Protein AF-A0AAD8M990-F1 (afdb_monomer_lite)

Foldseek 3Di:
DPCVVVLVVQLVCCCVPPDNDPPVVSVVCSVPVDDDDDFPDDDDALDADPCLVVVQVVCCVVPVDGDDRRPVSRLVVVVVVVVVPDDPPDDDDGDDPDCVVVVVVVVVVVVVVPDDPPDD

pLDDT: mean 78.39, std 14.39, range [48.91, 97.88]

Secondary structure (DSSP, 8-state):
--HHHHHHHHHHHHHHHSS---HHHHHHHHHHH---PPPSS---TT---TTHHHHHHHHHHHHS----TTTHHHHHHHHHHHHHS-SS-----------HHHHHHHHHHHHHTTS-TT--

InterPro domains:
  IPR027278 1-aminocyclopropane-1-carboxylate deaminase/D-cysteine desulfhydrase [PTHR43780] (28-110)
  IPR036052 Tryptophan synthase beta chain-like, PALP domain superfamily [G3DSA:3.40.50.1100] (20-111)
  IPR036052 Tryptophan synthase beta chain-like, PALP domain superfamily [SSF53686] (30-109)

Structure (mmCIF, N/CA/C/O backbone):
data_AF-A0AAD8M990-F1
#
_entry.id   AF-A0AAD8M990-F1
#
loop_
_atom_site.group_PDB
_atom_site.id
_atom_site.type_symbol
_atom_site.label_atom_id
_atom_site.label_alt_id
_atom_site.label_comp_id
_atom_site.label_asym_id
_atom_site.label_entity_id
_atom_site.label_seq_id
_atom_site.pdbx_PDB_ins_code
_atom_site.Cartn_x
_atom_site.Cartn_y
_atom_site.Cartn_z
_atom_site.occupancy
_atom_site.B_iso_or_equiv
_atom_site.auth_seq_id
_atom_site.auth_comp_id
_atom_site.auth_asym_id
_atom_site.auth_atom_id
_atom_site.pdbx_PDB_model_num
ATOM 1 N N . MET A 1 1 ? 11.385 14.002 8.288 1.00 50.16 1 MET A N 1
ATOM 2 C CA . MET A 1 1 ? 10.670 14.425 7.064 1.00 50.16 1 MET A CA 1
ATOM 3 C C . MET A 1 1 ? 9.886 15.675 7.435 1.00 50.16 1 MET A C 1
ATOM 5 O O . MET A 1 1 ? 9.390 15.701 8.552 1.00 50.16 1 MET A O 1
ATOM 9 N N . ASP A 1 2 ? 9.854 16.714 6.601 1.00 50.78 2 ASP A N 1
ATOM 10 C CA . ASP A 1 2 ? 9.232 17.995 6.972 1.00 50.78 2 ASP A CA 1
ATOM 11 C C . ASP A 1 2 ? 7.700 17.855 6.976 1.00 50.78 2 ASP A C 1
ATOM 13 O O . ASP A 1 2 ? 7.067 17.733 5.924 1.00 50.78 2 ASP A O 1
ATOM 17 N N . THR A 1 3 ? 7.108 17.730 8.164 1.00 56.06 3 THR A N 1
ATOM 18 C CA . THR A 1 3 ? 5.677 17.438 8.358 1.00 56.06 3 THR A CA 1
ATOM 19 C C . THR A 1 3 ? 4.784 18.632 8.017 1.00 56.06 3 THR A C 1
ATOM 21 O O . THR A 1 3 ? 3.588 18.455 7.777 1.00 56.06 3 THR A O 1
ATOM 24 N N . GLU A 1 4 ? 5.359 19.832 7.926 1.00 59.72 4 GLU A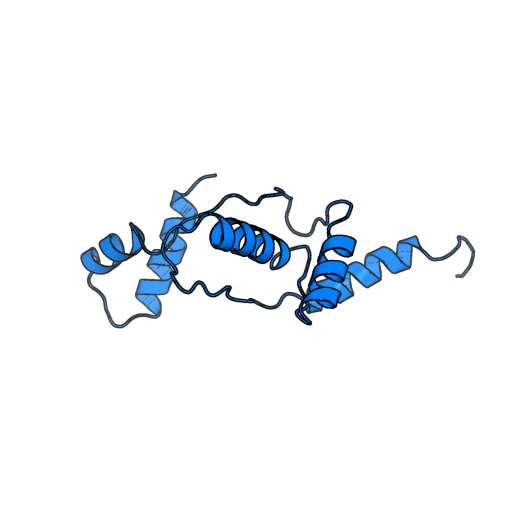 N 1
ATOM 25 C CA . GLU A 1 4 ? 4.644 21.084 7.677 1.00 59.72 4 GLU A CA 1
ATOM 26 C C . GLU A 1 4 ? 4.016 21.129 6.272 1.00 59.72 4 GLU A C 1
ATOM 28 O O . GLU A 1 4 ? 2.840 21.464 6.118 1.00 59.72 4 GLU A O 1
ATOM 33 N N . ILE A 1 5 ? 4.746 20.678 5.242 1.00 61.47 5 ILE A N 1
ATOM 34 C CA . ILE A 1 5 ? 4.254 20.635 3.850 1.00 61.47 5 ILE A CA 1
ATOM 35 C C . ILE A 1 5 ? 3.018 19.731 3.725 1.00 61.47 5 ILE A C 1
ATOM 37 O O . ILE A 1 5 ? 2.077 20.047 2.997 1.00 61.47 5 ILE A O 1
ATOM 41 N N . TRP A 1 6 ? 3.000 18.610 4.446 1.00 60.00 6 TRP A N 1
ATOM 42 C CA . TRP A 1 6 ? 1.924 17.623 4.358 1.00 60.00 6 TRP A CA 1
ATOM 43 C C . TRP A 1 6 ? 0.703 17.981 5.211 1.00 60.00 6 TRP A C 1
ATOM 45 O O . TRP A 1 6 ? -0.423 17.686 4.809 1.00 60.00 6 TRP A O 1
ATOM 55 N N . SER A 1 7 ? 0.905 18.672 6.337 1.00 62.19 7 SER A N 1
ATOM 56 C CA . SER A 1 7 ? -0.187 19.242 7.140 1.00 62.19 7 SER A CA 1
ATOM 57 C C . SER A 1 7 ? -1.039 20.225 6.320 1.00 62.19 7 SER A C 1
ATOM 59 O O . SER A 1 7 ? -2.274 20.187 6.348 1.00 62.19 7 SER A O 1
ATOM 61 N N . ASN A 1 8 ? -0.391 21.023 5.465 1.00 68.19 8 ASN A N 1
ATOM 62 C CA . ASN A 1 8 ? -1.076 21.955 4.565 1.00 68.19 8 ASN A CA 1
ATOM 63 C C . ASN A 1 8 ? -1.947 21.251 3.508 1.00 68.19 8 ASN A C 1
ATOM 65 O O . ASN A 1 8 ? -2.984 21.784 3.113 1.00 68.19 8 ASN A O 1
ATOM 69 N N . LEU A 1 9 ? -1.575 20.039 3.078 1.00 70.88 9 LEU A N 1
ATOM 70 C CA . LEU A 1 9 ? -2.346 19.272 2.096 1.00 70.88 9 LEU A CA 1
ATOM 71 C C . LEU A 1 9 ? -3.672 18.765 2.680 1.00 70.88 9 LEU A C 1
ATOM 73 O O . LEU A 1 9 ? -4.711 18.891 2.035 1.00 70.88 9 LEU A O 1
ATOM 77 N N . VAL A 1 10 ? -3.646 18.211 3.896 1.00 71.75 10 VAL A N 1
ATOM 78 C CA . VAL A 1 10 ? -4.856 17.708 4.574 1.00 71.75 10 VAL A CA 1
ATOM 79 C C . VAL A 1 10 ? -5.798 18.866 4.894 1.00 71.75 10 VAL A C 1
ATOM 81 O O . VAL A 1 10 ? -6.977 18.807 4.549 1.00 71.75 10 VAL A O 1
ATOM 84 N N . THR A 1 11 ? -5.256 19.956 5.442 1.00 69.00 11 THR A N 1
ATOM 85 C CA . THR A 1 11 ? -5.988 21.210 5.678 1.00 69.00 11 THR A CA 1
ATOM 86 C C . THR A 1 11 ? -6.669 21.713 4.405 1.00 69.00 11 THR A C 1
ATOM 88 O O . THR A 1 11 ? -7.858 22.030 4.418 1.00 69.00 11 THR A O 1
ATOM 91 N N . GLY A 1 12 ? -5.929 21.751 3.291 1.00 73.62 12 GLY A N 1
ATOM 92 C CA . GLY A 1 12 ? -6.441 22.205 1.999 1.00 73.62 12 GLY A CA 1
ATOM 93 C C . GLY A 1 12 ? -7.502 21.278 1.404 1.00 73.62 12 GLY A C 1
ATOM 94 O O . GLY A 1 12 ? -8.440 21.748 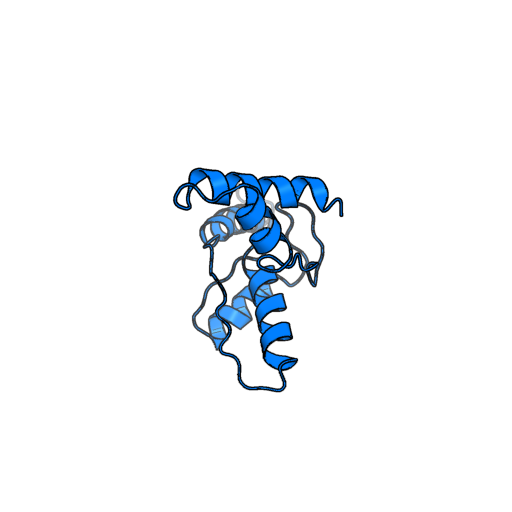0.767 1.00 73.62 12 GLY A O 1
ATOM 95 N N . PHE A 1 13 ? -7.407 19.969 1.633 1.00 77.31 13 PHE A N 1
ATOM 96 C CA . PHE A 1 13 ? -8.451 19.033 1.221 1.00 77.31 13 PHE A CA 1
ATOM 97 C C . PHE A 1 13 ? -9.724 19.211 2.058 1.00 77.31 13 PHE A C 1
ATOM 99 O O . PHE A 1 13 ? -10.819 19.309 1.504 1.00 77.31 13 PHE A O 1
ATOM 106 N N . LEU A 1 14 ? -9.591 19.295 3.386 1.00 74.62 14 LEU A N 1
ATOM 107 C CA . LEU A 1 14 ? -10.727 19.463 4.295 1.00 74.62 14 LEU A CA 1
ATOM 108 C C . LEU A 1 14 ? -11.494 20.758 4.014 1.00 74.62 14 LEU A C 1
ATOM 110 O O . LEU A 1 14 ? -12.723 20.730 3.992 1.00 74.62 14 LEU A O 1
ATOM 114 N N . SER A 1 15 ? -10.791 21.857 3.731 1.00 71.75 15 SER A N 1
ATOM 115 C CA . SER A 1 15 ? -11.421 23.137 3.388 1.00 71.75 15 SER A CA 1
ATOM 116 C C . SER A 1 15 ? -12.169 23.116 2.049 1.00 71.75 15 SER A C 1
ATOM 118 O O . SER A 1 15 ? -13.137 23.856 1.887 1.00 71.75 15 SER A O 1
ATOM 120 N N . CYS A 1 16 ? -11.755 22.270 1.099 1.00 73.56 16 CYS A N 1
ATOM 121 C CA . CYS A 1 16 ? -12.406 22.140 -0.208 1.00 73.56 16 CYS A CA 1
ATOM 122 C C . CYS A 1 16 ? -13.563 21.131 -0.221 1.00 73.56 16 CYS A C 1
ATOM 124 O O . CYS A 1 16 ? -14.481 21.265 -1.031 1.00 73.56 16 CYS A O 1
ATOM 126 N N . CYS A 1 17 ? -13.491 20.082 0.603 1.00 70.62 17 CYS A N 1
ATOM 127 C CA . CYS A 1 17 ? -14.328 18.888 0.446 1.00 70.62 17 CYS A CA 1
ATOM 128 C C . CYS A 1 17 ? -15.289 18.627 1.609 1.00 70.62 17 CYS A C 1
ATOM 130 O O . CYS A 1 17 ? -16.232 17.851 1.444 1.00 70.62 17 CYS A O 1
ATOM 132 N N . VAL A 1 18 ? -15.081 19.251 2.769 1.00 65.00 18 VAL A N 1
ATOM 133 C CA . VAL A 1 18 ? -16.013 19.180 3.898 1.00 65.00 18 VAL A CA 1
ATOM 134 C C . VAL A 1 18 ? -16.761 20.513 3.964 1.00 65.00 18 VAL A C 1
ATOM 136 O O . VAL A 1 18 ? -16.147 21.558 3.767 1.00 65.00 18 VAL A O 1
ATOM 139 N N . PHE A 1 19 ? -18.091 20.480 4.170 1.00 61.16 19 PHE A N 1
ATOM 140 C CA . PHE A 1 19 ? -18.957 21.659 4.409 1.00 61.16 19 PHE A CA 1
ATOM 141 C C . PHE A 1 19 ? -18.220 22.745 5.194 1.00 61.16 19 PHE A C 1
ATOM 143 O O . PHE A 1 19 ? -17.458 22.347 6.059 1.00 61.16 19 PHE A O 1
ATOM 150 N N . PRO A 1 20 ? -18.455 24.057 4.980 1.00 65.44 20 PRO A N 1
ATOM 151 C CA . PRO A 1 20 ? -17.585 25.129 5.474 1.00 65.44 20 PRO A CA 1
ATOM 152 C C . PRO A 1 20 ? -17.327 25.003 6.982 1.00 65.44 20 PRO A C 1
ATOM 154 O O . PRO A 1 20 ? -18.099 25.483 7.811 1.00 65.44 20 PRO A O 1
ATOM 157 N N . LEU A 1 21 ? -16.246 24.303 7.324 1.00 66.38 21 LEU A N 1
ATOM 158 C CA . LEU A 1 21 ? -15.792 24.107 8.686 1.00 66.38 21 LEU A CA 1
ATOM 159 C C . LEU A 1 21 ? -15.067 25.387 9.079 1.00 66.38 21 LEU A C 1
ATOM 161 O O . LEU A 1 21 ? -14.321 25.950 8.272 1.00 66.38 21 LEU A O 1
ATOM 165 N N . SER A 1 22 ? -15.276 25.861 10.308 1.00 71.31 22 SER A N 1
ATOM 166 C CA . SER A 1 22 ? -14.484 26.992 10.782 1.00 71.31 22 SER A CA 1
ATOM 167 C C . SER A 1 22 ? -12.997 26.600 10.810 1.00 71.31 22 SER A C 1
ATOM 169 O O . SER A 1 22 ? -12.671 25.423 11.012 1.00 71.31 22 SER A O 1
ATOM 171 N N . PRO A 1 23 ? -12.078 27.562 10.633 1.00 67.50 23 PRO A N 1
ATOM 172 C CA . PRO A 1 23 ? -10.643 27.304 10.724 1.00 67.50 23 PRO A CA 1
ATOM 173 C C . PRO A 1 23 ? -10.224 26.624 12.037 1.00 67.50 23 PRO A C 1
ATOM 175 O O . PRO A 1 23 ? -9.305 25.806 12.030 1.00 67.50 23 PRO A O 1
ATOM 178 N N . GLU A 1 24 ? -10.917 26.891 13.154 1.00 70.19 24 GLU A N 1
ATOM 179 C CA . GLU A 1 24 ? -10.644 26.197 14.420 1.00 70.19 24 GLU A CA 1
ATOM 180 C C . GLU A 1 24 ? -10.986 24.708 14.356 1.00 70.19 24 GLU A C 1
ATOM 182 O O . GLU A 1 24 ? -10.217 23.884 14.848 1.00 70.19 24 GLU A O 1
ATOM 187 N N . VAL A 1 25 ? -12.105 24.343 13.721 1.00 68.19 25 VAL A N 1
ATOM 188 C CA . VAL A 1 25 ? -12.497 22.935 13.574 1.00 68.19 25 VAL A CA 1
ATOM 189 C C . VAL A 1 25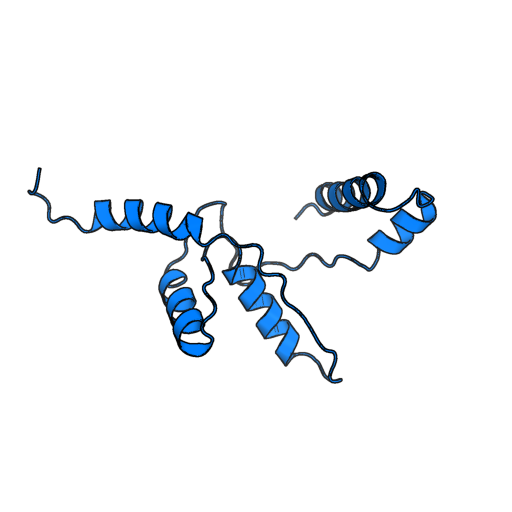 ? -11.496 22.198 12.690 1.00 68.19 25 VAL A C 1
ATOM 191 O O . VAL A 1 25 ? -11.088 21.095 13.035 1.00 68.19 25 VAL A O 1
ATOM 194 N N . VAL A 1 26 ? -11.032 22.811 11.599 1.00 67.62 26 VAL A N 1
ATOM 195 C CA . VAL A 1 26 ? -10.004 22.207 10.734 1.00 67.62 26 VAL A CA 1
ATOM 196 C C . VAL A 1 26 ? -8.697 21.971 11.501 1.00 67.62 26 VAL A C 1
ATOM 198 O O . VAL A 1 26 ? -8.116 20.894 11.388 1.00 67.62 26 VAL A O 1
ATOM 201 N N . ASN A 1 27 ? -8.269 22.921 12.337 1.00 66.44 27 ASN A N 1
ATOM 202 C CA . ASN A 1 27 ? -7.066 22.761 13.159 1.00 66.44 27 ASN A CA 1
ATOM 203 C C . ASN A 1 27 ? -7.202 21.644 14.205 1.00 66.44 27 ASN A C 1
ATOM 205 O O . ASN A 1 27 ? -6.276 20.853 14.362 1.00 66.44 27 ASN A O 1
ATOM 209 N N . ILE A 1 28 ? -8.355 21.529 14.871 1.00 66.00 28 ILE A N 1
ATOM 210 C CA . ILE A 1 28 ? -8.619 20.446 15.836 1.00 66.00 28 ILE A CA 1
ATOM 211 C C . ILE A 1 28 ? -8.639 19.080 15.136 1.00 66.00 28 ILE A C 1
ATOM 213 O O . ILE A 1 28 ? -8.101 18.103 15.651 1.00 66.00 28 ILE A O 1
ATOM 217 N N . LEU A 1 29 ? -9.250 19.007 13.953 1.00 64.50 29 LEU A N 1
ATOM 218 C CA . LEU A 1 29 ? -9.302 17.792 13.143 1.00 64.50 29 LEU A CA 1
ATOM 219 C C . LEU A 1 29 ? -7.896 17.381 12.661 1.00 64.50 29 LEU A C 1
ATOM 221 O O . LEU A 1 29 ? -7.552 16.201 12.681 1.00 64.50 29 LEU A O 1
ATOM 225 N N . ASN A 1 30 ? -7.047 18.334 12.284 1.00 66.88 30 ASN A N 1
ATOM 226 C CA . ASN A 1 30 ? -5.683 18.032 11.848 1.00 66.88 30 ASN A CA 1
ATOM 227 C C . ASN A 1 30 ? -4.812 17.401 12.943 1.00 66.88 30 ASN A C 1
ATOM 229 O O . ASN A 1 30 ? -4.011 16.526 12.624 1.00 66.88 30 ASN A O 1
ATOM 233 N N . ASP A 1 31 ? -4.983 17.793 14.208 1.00 65.88 31 ASP A N 1
ATOM 234 C CA . ASP A 1 31 ? -4.082 17.393 15.304 1.00 65.88 31 ASP A CA 1
ATOM 235 C C . ASP A 1 31 ? -4.273 15.933 15.781 1.00 65.88 31 ASP A C 1
ATOM 237 O O . ASP A 1 31 ? -3.571 15.453 16.669 1.00 65.88 31 ASP A O 1
ATOM 241 N N . GLY A 1 32 ? -5.208 15.184 15.179 1.00 66.81 32 GLY A N 1
ATOM 242 C CA . GLY A 1 32 ? -5.464 13.788 15.557 1.00 66.81 32 GLY A CA 1
ATOM 243 C C . GLY A 1 32 ? -6.123 12.887 14.511 1.00 66.81 32 GLY A C 1
ATOM 244 O O . GLY A 1 32 ? -6.379 11.722 14.806 1.00 66.81 32 GLY A O 1
ATOM 245 N N . ILE A 1 33 ? -6.419 13.371 13.298 1.00 72.12 33 ILE A N 1
ATOM 246 C CA . ILE A 1 33 ? -7.022 12.523 12.248 1.00 72.12 33 ILE A CA 1
ATOM 247 C C . ILE A 1 33 ? -5.971 11.799 11.418 1.00 72.12 33 ILE A C 1
ATOM 249 O O . ILE A 1 33 ? -6.178 10.648 11.031 1.00 72.12 33 ILE A O 1
ATOM 253 N N . VAL A 1 34 ? -4.858 12.468 11.108 1.00 76.38 34 VAL A N 1
ATOM 254 C CA . VAL A 1 34 ? -3.833 11.927 10.214 1.00 76.38 34 VAL A CA 1
ATOM 255 C C . VAL A 1 34 ? -2.531 11.752 10.974 1.00 76.38 34 VAL A C 1
ATOM 257 O O . VAL A 1 34 ? -1.875 12.716 11.351 1.00 76.38 34 VAL A O 1
ATOM 260 N N . TYR A 1 35 ? -2.127 10.496 11.127 1.00 79.56 35 TYR A N 1
ATOM 261 C CA . TYR A 1 35 ? -0.817 10.135 11.649 1.00 79.56 35 TYR A CA 1
ATOM 262 C C . TYR A 1 35 ? 0.088 9.730 10.491 1.00 79.56 35 TYR A C 1
ATOM 264 O O . TYR A 1 35 ? -0.179 8.758 9.781 1.00 79.56 35 TYR A O 1
ATOM 272 N N . TRP A 1 36 ? 1.169 10.483 10.293 1.00 83.56 36 TRP A N 1
ATOM 273 C CA . TRP A 1 36 ? 2.189 10.144 9.307 1.00 83.56 36 TRP A CA 1
ATOM 274 C C . TRP A 1 36 ? 3.074 9.034 9.860 1.00 83.56 36 TRP A C 1
ATOM 276 O O . TRP A 1 36 ? 3.786 9.223 10.843 1.00 83.56 36 TRP A O 1
ATOM 286 N N . LEU A 1 37 ? 3.022 7.870 9.220 1.00 87.06 37 LEU A N 1
ATOM 287 C CA . LEU A 1 37 ? 3.845 6.723 9.581 1.00 87.06 37 LEU A CA 1
ATOM 288 C C . LEU A 1 37 ? 4.999 6.586 8.593 1.00 87.06 37 LEU A C 1
ATOM 290 O O . LEU A 1 37 ? 4.805 6.632 7.375 1.00 87.06 37 LEU A O 1
ATOM 294 N N . GLU A 1 38 ? 6.202 6.385 9.125 1.00 89.75 38 GLU A N 1
ATOM 295 C CA . GLU A 1 38 ? 7.364 6.046 8.309 1.00 89.75 38 GLU A CA 1
ATOM 296 C C . GLU A 1 38 ? 7.159 4.686 7.638 1.00 89.75 38 GLU A C 1
ATOM 298 O O . GLU A 1 38 ? 6.541 3.775 8.188 1.00 89.75 38 GLU A O 1
ATOM 303 N N . ARG A 1 39 ? 7.677 4.518 6.422 1.00 89.38 39 ARG A N 1
ATOM 304 C CA . ARG A 1 39 ? 7.601 3.216 5.743 1.00 89.38 39 ARG A CA 1
ATOM 305 C C . ARG A 1 39 ? 8.524 2.226 6.444 1.00 89.38 39 ARG A C 1
ATOM 307 O O . ARG A 1 39 ? 9.647 2.585 6.782 1.00 89.38 39 ARG A O 1
ATOM 314 N N . CYS A 1 40 ? 8.101 0.966 6.551 1.00 89.81 40 CYS A N 1
ATOM 315 C CA . CYS A 1 40 ? 8.976 -0.114 7.021 1.00 89.81 40 CYS A CA 1
ATOM 316 C C . CYS A 1 40 ? 10.254 -0.196 6.175 1.00 89.81 40 CYS A C 1
ATOM 318 O O . CYS A 1 40 ? 11.349 -0.364 6.702 1.00 89.81 40 CYS A O 1
ATOM 320 N N . HIS A 1 41 ? 10.104 0.002 4.862 1.00 90.25 41 HIS A N 1
ATOM 321 C CA . HIS A 1 41 ? 11.196 0.017 3.898 1.00 90.25 41 HIS A CA 1
ATOM 322 C C . HIS A 1 41 ? 11.202 1.346 3.118 1.00 90.25 41 HIS A C 1
ATOM 324 O O . HIS A 1 41 ? 10.463 1.504 2.137 1.00 90.25 41 HIS A O 1
ATOM 330 N N . PRO A 1 42 ? 12.003 2.343 3.542 1.00 88.56 42 PRO A N 1
ATOM 331 C CA . PRO A 1 42 ? 12.139 3.605 2.822 1.00 88.56 42 PRO A CA 1
ATOM 332 C C . PRO A 1 42 ? 12.693 3.396 1.407 1.00 88.56 42 PRO A C 1
ATOM 334 O O . PRO A 1 42 ? 13.670 2.677 1.198 1.00 88.56 42 PRO A O 1
ATOM 337 N N . ARG A 1 43 ? 12.092 4.061 0.416 1.00 85.81 43 ARG A N 1
ATOM 338 C CA . ARG A 1 43 ? 12.492 3.972 -0.997 1.00 85.81 43 ARG A CA 1
ATOM 339 C C . ARG A 1 43 ? 12.313 5.304 -1.712 1.00 85.81 43 ARG A C 1
ATOM 341 O O . ARG A 1 43 ? 11.453 6.104 -1.348 1.00 85.81 43 ARG A O 1
ATOM 348 N N . LYS A 1 44 ? 13.096 5.518 -2.772 1.00 85.50 44 LYS A N 1
ATOM 349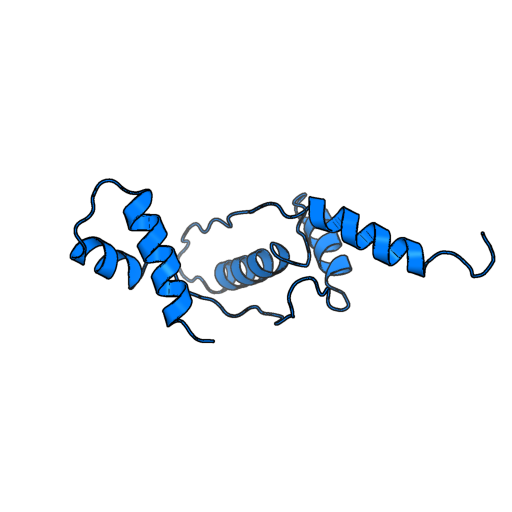 C CA . LYS A 1 44 ? 12.865 6.619 -3.719 1.00 85.50 44 LYS A CA 1
ATOM 350 C C . LYS A 1 44 ? 11.646 6.312 -4.593 1.00 85.50 44 LYS A C 1
ATOM 352 O O . LYS A 1 44 ? 11.317 5.149 -4.826 1.00 85.50 44 LYS A O 1
ATOM 357 N N . PHE A 1 45 ? 10.989 7.359 -5.083 1.00 82.38 45 PHE A N 1
ATOM 358 C CA . PHE A 1 45 ? 9.809 7.234 -5.936 1.00 82.38 45 PHE A CA 1
ATOM 359 C C . PHE A 1 45 ? 10.083 6.346 -7.159 1.00 82.38 45 PHE A C 1
ATOM 361 O O . PHE A 1 45 ? 11.080 6.532 -7.853 1.00 82.38 45 PHE A O 1
ATOM 368 N N . GLY A 1 46 ? 9.196 5.380 -7.414 1.00 82.12 46 GLY A N 1
ATOM 369 C CA . GLY A 1 46 ? 9.282 4.480 -8.568 1.00 82.12 46 GLY A CA 1
ATOM 370 C C . GLY A 1 46 ? 10.342 3.372 -8.477 1.00 82.12 46 GLY A C 1
ATOM 371 O O . GLY A 1 46 ? 10.426 2.564 -9.404 1.00 82.12 46 GLY A O 1
ATOM 372 N N . ASN A 1 47 ? 11.122 3.304 -7.391 1.00 87.75 47 ASN A N 1
ATOM 373 C CA . ASN A 1 47 ? 12.078 2.222 -7.165 1.00 87.75 47 ASN A CA 1
ATOM 374 C C . ASN A 1 47 ? 11.408 1.028 -6.484 1.00 87.75 47 ASN A C 1
ATOM 376 O O . ASN A 1 47 ? 10.606 1.204 -5.572 1.00 87.75 47 ASN A O 1
ATOM 380 N N . VAL A 1 48 ? 11.803 -0.174 -6.901 1.00 89.25 48 VAL A N 1
ATOM 381 C CA . VAL A 1 48 ? 11.411 -1.445 -6.281 1.00 89.25 48 VAL A CA 1
ATOM 382 C C . VAL A 1 48 ? 12.642 -2.058 -5.636 1.00 89.25 48 VAL A C 1
ATOM 384 O O . VAL A 1 48 ? 13.683 -2.193 -6.288 1.00 89.25 48 VAL A O 1
ATOM 387 N N . LEU A 1 49 ? 12.537 -2.401 -4.360 1.00 91.56 49 LEU A N 1
ATOM 388 C CA . LEU A 1 49 ? 13.593 -3.056 -3.603 1.00 91.56 49 LEU A CA 1
ATOM 389 C C . LEU A 1 49 ? 13.591 -4.565 -3.871 1.00 91.56 49 LEU A C 1
ATOM 391 O O . LEU A 1 49 ? 12.599 -5.165 -4.295 1.00 91.56 49 LEU A O 1
ATOM 395 N N . LYS A 1 50 ? 14.739 -5.201 -3.624 1.00 91.12 50 LYS A N 1
ATOM 396 C CA . LYS A 1 50 ? 14.888 -6.648 -3.801 1.00 91.12 50 LYS A CA 1
ATOM 397 C C . LYS A 1 50 ? 13.894 -7.387 -2.898 1.00 91.12 50 LYS A C 1
ATOM 399 O O . LYS A 1 50 ? 13.859 -7.145 -1.699 1.00 91.12 50 LYS A O 1
ATOM 404 N N . GLY A 1 51 ? 13.132 -8.307 -3.485 1.00 92.00 51 GLY A N 1
ATOM 405 C CA . GLY A 1 51 ? 12.159 -9.139 -2.776 1.00 92.00 51 GLY A CA 1
ATOM 406 C C . GLY A 1 51 ? 10.766 -8.522 -2.616 1.00 92.00 51 GLY A C 1
ATOM 407 O O . GLY A 1 51 ? 9.839 -9.262 -2.318 1.00 92.00 51 GLY A O 1
ATOM 408 N N . GLU A 1 52 ? 10.556 -7.222 -2.877 1.00 92.56 52 GLU A N 1
ATOM 409 C CA . GLU A 1 52 ? 9.215 -6.616 -2.746 1.00 92.56 52 GLU A CA 1
ATOM 410 C C . GLU A 1 52 ? 8.201 -7.244 -3.716 1.00 92.56 52 GLU A C 1
ATOM 412 O O . GLU A 1 52 ? 7.052 -7.461 -3.346 1.00 92.56 52 GLU A O 1
ATOM 417 N N . VAL A 1 53 ? 8.629 -7.612 -4.931 1.00 91.69 53 VAL A N 1
ATOM 418 C CA . VAL A 1 53 ? 7.771 -8.329 -5.894 1.00 91.69 53 VAL A CA 1
ATOM 419 C C . VAL A 1 53 ? 7.353 -9.697 -5.352 1.00 91.69 53 VAL A C 1
ATOM 421 O O . VAL A 1 53 ? 6.180 -10.055 -5.443 1.00 91.69 53 VAL A O 1
ATOM 424 N N . ASP A 1 54 ? 8.285 -10.437 -4.751 1.00 94.75 54 ASP A N 1
ATOM 425 C CA . ASP A 1 54 ? 8.008 -11.754 -4.172 1.00 94.75 54 ASP A CA 1
ATOM 426 C C . ASP A 1 54 ? 7.056 -11.621 -2.973 1.00 94.75 54 ASP A C 1
ATOM 428 O O . ASP A 1 54 ? 6.114 -12.399 -2.824 1.00 94.75 54 ASP A O 1
ATOM 432 N N . THR A 1 55 ? 7.235 -10.583 -2.152 1.00 95.44 55 THR A N 1
ATOM 433 C CA . THR A 1 55 ? 6.316 -10.255 -1.054 1.00 95.44 55 THR A CA 1
ATOM 434 C C . THR A 1 55 ? 4.912 -9.939 -1.574 1.00 95.44 55 THR A C 1
ATOM 436 O O . THR A 1 55 ? 3.938 -10.495 -1.061 1.00 95.44 55 THR A O 1
ATOM 439 N N . CYS A 1 56 ? 4.783 -9.114 -2.620 1.00 94.44 56 CYS A N 1
ATOM 440 C CA . CYS A 1 56 ? 3.494 -8.831 -3.261 1.00 94.44 56 CYS A CA 1
ATOM 441 C C . CYS A 1 56 ? 2.812 -10.119 -3.755 1.00 94.44 56 CYS A C 1
ATOM 443 O O . CYS A 1 56 ? 1.611 -10.299 -3.542 1.00 94.44 56 CYS A O 1
ATOM 445 N N . GLN A 1 57 ? 3.569 -11.039 -4.364 1.00 94.69 57 GLN A N 1
ATOM 446 C CA . GLN A 1 57 ? 3.049 -12.338 -4.806 1.00 94.69 57 GLN A CA 1
ATOM 447 C C . GLN A 1 57 ? 2.550 -13.187 -3.633 1.00 94.69 57 GLN A C 1
ATOM 449 O O . GLN A 1 57 ? 1.458 -13.749 -3.705 1.00 94.69 57 GLN A O 1
ATOM 454 N N . GLN A 1 58 ? 3.312 -13.259 -2.541 1.00 97.75 58 GLN A N 1
ATOM 455 C CA . GLN A 1 58 ? 2.918 -14.024 -1.357 1.00 97.75 58 GLN A CA 1
ATOM 456 C C . GLN A 1 58 ? 1.653 -13.468 -0.699 1.00 97.75 58 GLN A C 1
ATOM 458 O O . GLN A 1 58 ? 0.809 -14.246 -0.252 1.00 97.75 58 GLN A O 1
ATOM 463 N N . ILE A 1 59 ? 1.508 -12.140 -0.632 1.00 96.44 59 ILE A N 1
ATOM 464 C CA . ILE A 1 59 ? 0.290 -11.497 -0.123 1.00 96.44 59 ILE A CA 1
ATOM 465 C C . ILE A 1 59 ? -0.894 -11.894 -1.003 1.00 96.44 59 ILE A C 1
ATOM 467 O O . ILE A 1 59 ? -1.865 -12.444 -0.490 1.00 96.44 59 ILE A O 1
ATOM 471 N N . ALA A 1 60 ? -0.771 -11.721 -2.321 1.00 95.62 60 ALA A N 1
ATOM 472 C CA . ALA A 1 60 ? -1.822 -12.069 -3.271 1.00 95.62 60 ALA A CA 1
ATOM 473 C C . ALA A 1 60 ? -2.247 -13.541 -3.177 1.00 95.62 60 ALA A C 1
ATOM 475 O O . ALA A 1 60 ? -3.437 -13.838 -3.161 1.00 95.62 60 ALA A O 1
ATOM 476 N N . GLN A 1 61 ? -1.291 -14.464 -3.059 1.00 97.88 61 GLN A N 1
ATOM 477 C CA . GLN A 1 61 ? -1.578 -15.894 -2.915 1.00 97.88 61 GLN A CA 1
ATOM 478 C C . GLN A 1 61 ? -2.319 -16.223 -1.615 1.00 97.88 61 GLN A C 1
ATOM 480 O O . GLN A 1 61 ? -3.176 -17.102 -1.605 1.00 97.88 61 GLN A O 1
ATOM 485 N N . LYS A 1 62 ? -1.990 -15.537 -0.515 1.00 97.62 62 LYS A N 1
ATOM 486 C CA . LYS A 1 62 ? -2.582 -15.804 0.803 1.00 97.62 62 LYS A CA 1
ATOM 487 C C . LYS A 1 62 ? -3.948 -15.154 0.987 1.00 97.62 62 LYS A C 1
ATOM 489 O O . LYS A 1 62 ? -4.764 -15.684 1.733 1.00 97.62 62 LYS A O 1
ATOM 494 N N . THR A 1 63 ? -4.175 -13.996 0.372 1.00 95.44 63 THR A N 1
ATOM 495 C CA . THR A 1 63 ? -5.336 -13.145 0.683 1.00 95.44 63 THR A CA 1
ATOM 496 C C . THR A 1 63 ? -6.253 -12.900 -0.508 1.00 95.44 63 THR A C 1
ATOM 498 O O . THR A 1 63 ? -7.374 -12.439 -0.319 1.00 95.44 63 THR A O 1
ATOM 501 N N . GLY A 1 64 ? -5.797 -13.182 -1.731 1.00 95.50 64 GLY A N 1
ATOM 502 C CA . GLY A 1 64 ? -6.490 -12.817 -2.968 1.00 95.50 64 GLY A CA 1
ATOM 503 C C . GLY A 1 64 ? -6.396 -11.327 -3.321 1.00 95.50 64 GLY A C 1
ATOM 504 O O . GLY A 1 64 ? -6.966 -10.910 -4.326 1.00 95.50 64 GLY A O 1
ATOM 505 N N . ILE A 1 65 ? -5.686 -10.516 -2.526 1.00 93.38 65 ILE A N 1
ATOM 506 C CA . ILE A 1 65 ? -5.573 -9.065 -2.722 1.00 93.38 65 ILE A CA 1
ATOM 507 C C . ILE A 1 65 ? -4.244 -8.746 -3.408 1.00 93.38 65 ILE A C 1
ATOM 509 O O . ILE A 1 65 ? -3.169 -9.042 -2.886 1.00 93.38 65 ILE A O 1
ATOM 513 N N . LEU A 1 66 ? -4.316 -8.114 -4.579 1.00 93.62 66 LEU A N 1
ATOM 514 C CA . LEU A 1 66 ? -3.137 -7.645 -5.302 1.00 93.62 66 LEU A CA 1
ATOM 515 C C . LEU A 1 66 ? -2.647 -6.323 -4.725 1.00 93.62 66 LEU A C 1
ATOM 517 O O . LEU A 1 66 ? -3.381 -5.346 -4.760 1.00 93.62 66 LEU A O 1
ATOM 521 N N . VAL A 1 67 ? -1.384 -6.282 -4.312 1.00 93.94 67 VAL A N 1
ATOM 522 C CA . VAL A 1 67 ? -0.680 -5.054 -3.925 1.00 93.94 67 VAL A CA 1
ATOM 523 C C . VAL A 1 67 ? 0.492 -4.788 -4.869 1.00 93.94 67 VAL A C 1
ATOM 525 O O . VAL A 1 67 ? 1.055 -5.707 -5.466 1.00 93.94 67 VAL A O 1
ATOM 528 N N . ASP A 1 68 ? 0.870 -3.525 -4.995 1.00 92.62 68 ASP A N 1
ATOM 529 C CA . ASP A 1 68 ? 2.006 -3.041 -5.769 1.00 92.62 68 ASP A CA 1
ATOM 530 C C . ASP A 1 68 ? 3.172 -2.641 -4.840 1.00 92.62 68 ASP A C 1
ATOM 532 O O . ASP A 1 68 ? 2.944 -2.123 -3.742 1.00 92.62 68 ASP A O 1
ATOM 536 N N . PRO A 1 69 ? 4.431 -2.824 -5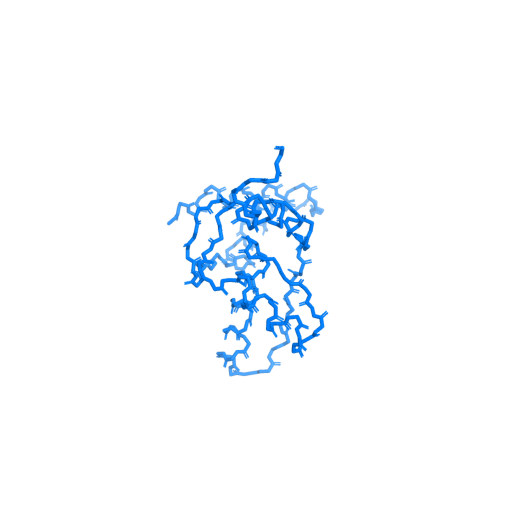.264 1.00 91.44 69 PRO A N 1
ATOM 537 C CA . PRO A 1 69 ? 5.599 -2.535 -4.439 1.00 91.44 69 PRO A CA 1
ATOM 538 C C . PRO A 1 69 ? 5.851 -1.029 -4.262 1.00 91.44 69 PRO A C 1
ATOM 540 O O . PRO A 1 69 ? 6.599 -0.633 -3.373 1.00 91.44 69 PRO A O 1
ATOM 543 N N . ILE A 1 70 ? 5.244 -0.153 -5.072 1.00 88.56 70 ILE A N 1
ATOM 544 C CA . ILE A 1 70 ? 5.522 1.289 -5.046 1.00 88.56 70 ILE A CA 1
ATOM 545 C C . ILE A 1 70 ? 4.692 2.002 -3.978 1.00 88.56 70 ILE A C 1
ATOM 547 O O . ILE A 1 70 ? 5.244 2.849 -3.259 1.00 88.56 70 ILE A O 1
ATOM 551 N N . TYR A 1 71 ? 3.417 1.645 -3.820 1.00 89.31 71 TYR A N 1
ATOM 552 C CA . TYR A 1 71 ? 2.488 2.308 -2.902 1.00 89.31 71 TYR A CA 1
ATOM 553 C C . TYR A 1 71 ? 1.838 1.335 -1.925 1.00 89.31 71 TYR A C 1
ATOM 555 O O . TYR A 1 71 ? 2.090 1.424 -0.721 1.00 89.31 71 TYR A O 1
ATOM 563 N N . THR A 1 72 ? 1.013 0.416 -2.421 1.00 94.12 72 THR A N 1
ATOM 564 C CA . THR A 1 72 ? 0.085 -0.337 -1.565 1.00 94.12 72 THR A CA 1
ATOM 565 C C . THR A 1 72 ? 0.769 -1.380 -0.690 1.00 94.12 72 THR A C 1
ATOM 567 O O . THR A 1 72 ? 0.267 -1.650 0.399 1.00 94.12 72 THR A O 1
ATOM 570 N N . LEU A 1 73 ? 1.958 -1.869 -1.060 1.00 94.31 73 LEU A N 1
ATOM 571 C CA . LEU A 1 73 ? 2.763 -2.724 -0.184 1.00 94.31 73 LEU A CA 1
ATOM 572 C C . LEU A 1 73 ? 3.141 -2.019 1.128 1.00 94.31 73 LEU A C 1
ATOM 574 O O . LEU A 1 73 ? 3.005 -2.611 2.191 1.00 94.31 73 LEU A O 1
ATOM 578 N N . ALA A 1 74 ? 3.535 -0.741 1.089 1.00 93.06 74 ALA A N 1
ATOM 579 C CA . ALA A 1 74 ? 3.904 -0.024 2.318 1.00 93.06 74 ALA A CA 1
ATOM 580 C C . ALA A 1 74 ? 2.695 0.184 3.246 1.00 93.06 74 ALA A C 1
ATOM 582 O O . ALA A 1 74 ? 2.813 0.077 4.465 1.00 93.06 74 ALA A O 1
ATOM 583 N N . ALA A 1 75 ? 1.520 0.451 2.670 1.00 93.56 75 ALA A N 1
ATOM 584 C CA . ALA A 1 75 ? 0.282 0.547 3.437 1.00 93.56 75 ALA A CA 1
ATOM 585 C C . ALA A 1 75 ? -0.133 -0.821 4.015 1.00 93.56 75 ALA A C 1
ATOM 587 O O . ALA A 1 75 ? -0.573 -0.890 5.163 1.00 93.56 75 ALA A O 1
ATOM 588 N N . TRP A 1 76 ? 0.076 -1.910 3.267 1.00 95.31 76 TRP A N 1
ATOM 589 C CA . TRP A 1 76 ? -0.150 -3.275 3.745 1.00 95.31 76 TRP A CA 1
ATOM 590 C C . TRP A 1 76 ? 0.735 -3.613 4.948 1.00 95.31 76 TRP A C 1
ATOM 592 O O . TRP A 1 76 ? 0.232 -4.085 5.970 1.00 95.31 76 TRP A O 1
ATOM 602 N N . GLU A 1 77 ? 2.036 -3.337 4.854 1.00 94.94 77 GLU A N 1
ATOM 603 C CA . GLU A 1 77 ? 3.002 -3.566 5.934 1.00 94.94 77 GLU A CA 1
ATOM 604 C C . GLU A 1 77 ? 2.594 -2.828 7.213 1.00 94.94 77 GLU A C 1
ATOM 606 O O . GLU A 1 77 ? 2.455 -3.457 8.266 1.00 94.94 77 GLU A O 1
ATOM 611 N N . GLN A 1 78 ? 2.304 -1.528 7.102 1.00 93.62 78 GLN A N 1
ATOM 612 C CA . GLN A 1 78 ? 1.870 -0.722 8.241 1.00 93.62 78 GLN A CA 1
ATOM 613 C C . GLN A 1 78 ? 0.558 -1.232 8.833 1.00 93.62 78 GLN A C 1
ATOM 615 O O . GLN A 1 78 ? 0.483 -1.463 10.036 1.00 93.62 78 GLN A O 1
ATOM 620 N N . SER A 1 79 ? -0.453 -1.503 8.002 1.00 92.31 79 SER A N 1
ATOM 621 C CA . SER A 1 79 ? -1.734 -2.041 8.480 1.00 92.31 79 SER A CA 1
ATOM 622 C C . SER A 1 79 ? -1.572 -3.380 9.210 1.00 92.31 79 SER A C 1
ATOM 624 O O . SER A 1 79 ? -2.251 -3.624 10.207 1.00 92.31 79 SER A O 1
ATOM 626 N N . THR A 1 80 ? -0.628 -4.219 8.771 1.00 92.00 80 THR A N 1
ATOM 627 C CA . THR A 1 80 ? -0.337 -5.509 9.401 1.00 92.00 80 THR A CA 1
ATOM 628 C C . THR A 1 80 ? 0.315 -5.325 10.769 1.00 92.00 80 THR A C 1
ATOM 630 O O . THR A 1 80 ? -0.107 -5.982 11.720 1.00 92.00 80 THR A O 1
ATOM 633 N N . ILE A 1 81 ? 1.307 -4.437 10.896 1.00 91.69 81 ILE A N 1
ATOM 634 C CA . ILE A 1 81 ? 1.948 -4.112 12.185 1.00 91.69 81 ILE A CA 1
ATOM 635 C C . ILE A 1 81 ? 0.899 -3.577 13.156 1.00 91.69 81 ILE A C 1
ATOM 637 O O . ILE A 1 81 ? 0.670 -4.147 14.222 1.00 91.69 81 ILE A O 1
ATOM 641 N N . LEU A 1 82 ? 0.167 -2.565 12.701 1.00 88.88 82 LEU A N 1
ATOM 642 C CA . LEU A 1 82 ? -0.920 -1.934 13.423 1.00 88.88 82 LEU A CA 1
ATOM 643 C C . LEU A 1 82 ? -1.984 -2.946 13.874 1.00 88.88 82 LEU A C 1
ATOM 645 O O . LEU A 1 82 ? -2.489 -2.835 14.984 1.00 88.88 82 LEU A O 1
ATOM 649 N N . SER A 1 83 ? -2.329 -3.940 13.057 1.00 88.00 83 SER A N 1
ATOM 650 C CA . SER A 1 83 ? -3.310 -4.965 13.446 1.00 88.00 83 SER A CA 1
ATOM 651 C C . SER A 1 83 ? -2.825 -5.897 14.565 1.00 88.00 83 SER A C 1
ATOM 653 O O . SER A 1 83 ? -3.646 -6.510 15.241 1.00 88.00 83 SER A O 1
ATOM 655 N N . ARG A 1 84 ? -1.504 -6.024 14.761 1.00 85.75 84 ARG A N 1
ATOM 656 C CA . ARG A 1 84 ? -0.893 -6.919 15.760 1.00 85.75 84 ARG A CA 1
ATOM 657 C C . ARG A 1 84 ? -0.626 -6.236 17.094 1.00 85.75 84 ARG A C 1
ATOM 659 O O . ARG A 1 84 ? -0.667 -6.899 18.122 1.00 85.75 84 ARG A O 1
ATOM 666 N N . GLU A 1 85 ? -0.324 -4.942 17.073 1.00 80.12 85 GLU A N 1
ATOM 667 C CA . GLU A 1 85 ? 0.008 -4.162 18.274 1.00 80.12 85 GLU A CA 1
ATOM 668 C C . GLU A 1 85 ? -1.219 -3.818 19.129 1.00 80.12 85 GLU A C 1
ATOM 670 O O . GLU A 1 85 ? -1.091 -3.282 20.229 1.00 80.12 85 GLU A O 1
ATOM 675 N N . GLU A 1 86 ? -2.425 -4.107 18.643 1.00 70.25 86 GLU A N 1
ATOM 676 C CA . GLU A 1 86 ? -3.637 -3.605 19.264 1.00 70.25 86 GLU A CA 1
ATOM 677 C C . GLU A 1 86 ? -4.178 -4.515 20.374 1.00 70.25 86 GLU A C 1
ATOM 679 O O . GLU A 1 86 ? -4.716 -5.600 20.145 1.00 70.25 86 GLU A O 1
ATOM 684 N N . VAL A 1 87 ? -4.098 -4.008 21.603 1.00 58.66 87 VAL A N 1
ATOM 685 C CA . VAL A 1 87 ? -4.732 -4.572 22.797 1.00 58.66 87 VAL A CA 1
ATOM 686 C C . VAL A 1 87 ? -6.102 -3.902 22.956 1.00 58.66 87 VAL A C 1
ATOM 688 O O . VAL A 1 87 ? -6.212 -2.874 23.614 1.00 58.66 87 VAL A O 1
ATOM 691 N N . GLY A 1 88 ? -7.155 -4.418 22.309 1.00 67.50 88 GLY A N 1
ATOM 692 C CA . GLY A 1 88 ? -8.501 -3.841 22.499 1.00 67.50 88 GLY A CA 1
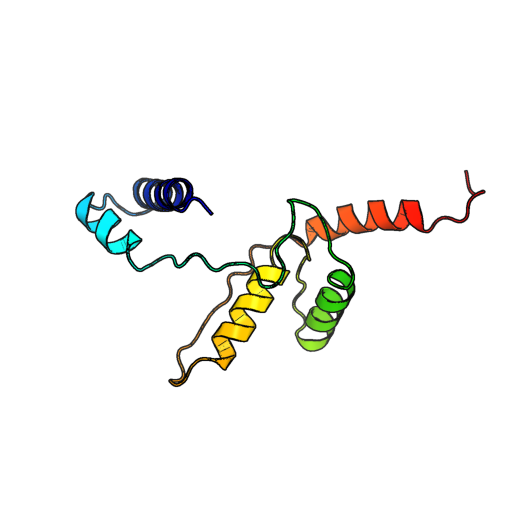ATOM 693 C C . GLY A 1 88 ? -9.577 -4.106 21.444 1.00 67.50 88 GLY A C 1
ATOM 694 O O . GLY A 1 88 ? -10.712 -3.687 21.645 1.00 67.50 88 GLY A O 1
ATOM 695 N N . GLY A 1 89 ? -9.276 -4.802 20.342 1.00 73.62 89 GLY A N 1
ATOM 696 C CA . GLY A 1 89 ? -10.305 -5.237 19.385 1.00 73.62 89 GLY A CA 1
ATOM 697 C C . GLY A 1 89 ? -10.913 -4.128 18.514 1.00 73.62 89 GLY A C 1
ATOM 698 O O . GLY A 1 89 ? -12.046 -4.271 18.051 1.00 73.62 89 GLY A O 1
ATOM 699 N N . VAL A 1 90 ? -10.191 -3.030 18.271 1.00 82.31 90 VAL A N 1
ATOM 700 C CA . VAL A 1 90 ? -10.642 -1.996 17.327 1.00 82.31 90 VAL A CA 1
ATOM 701 C C . VAL A 1 90 ? -10.608 -2.560 15.905 1.00 82.31 90 VAL A C 1
ATOM 703 O O . VAL A 1 90 ? -9.683 -3.258 15.490 1.00 82.31 90 VAL A O 1
ATOM 706 N N . LYS A 1 91 ? -11.644 -2.261 15.120 1.00 82.88 91 LYS A N 1
ATOM 707 C CA . LYS A 1 91 ? -11.713 -2.683 13.722 1.00 82.88 91 LYS A CA 1
ATOM 708 C C . LYS A 1 91 ? -10.964 -1.681 12.848 1.00 82.88 91 LYS A C 1
ATOM 710 O O . LYS A 1 91 ? -11.432 -0.564 12.644 1.00 82.88 91 LYS A O 1
ATOM 715 N N . ARG A 1 92 ? -9.822 -2.096 12.302 1.00 84.00 92 ARG A N 1
ATOM 716 C CA . ARG A 1 92 ? -9.027 -1.295 11.362 1.00 84.00 92 ARG A CA 1
ATOM 717 C C . ARG A 1 92 ? -9.382 -1.649 9.920 1.00 84.00 92 ARG A C 1
ATOM 719 O O . ARG A 1 92 ? -9.662 -2.804 9.600 1.00 84.00 92 ARG A O 1
ATOM 726 N N . VAL A 1 93 ? -9.363 -0.646 9.049 1.00 89.50 93 VAL A N 1
ATOM 727 C CA . VAL A 1 93 ? -9.540 -0.817 7.605 1.00 89.50 93 VAL A CA 1
ATOM 728 C C . VAL A 1 93 ? -8.347 -0.212 6.884 1.00 89.50 93 VAL A C 1
ATOM 730 O O . VAL A 1 93 ? -7.922 0.900 7.187 1.00 89.50 93 VAL A O 1
ATOM 733 N N . MET A 1 94 ? -7.797 -0.956 5.931 1.00 92.56 94 MET A N 1
ATOM 734 C CA . MET A 1 94 ? -6.784 -0.441 5.020 1.00 92.56 94 MET A CA 1
ATOM 735 C C . MET A 1 94 ? -7.483 0.082 3.765 1.00 92.56 94 MET A C 1
ATOM 737 O O . MET A 1 94 ? -8.207 -0.661 3.102 1.00 92.56 94 MET A O 1
ATOM 741 N N . LEU A 1 95 ? -7.238 1.344 3.410 1.00 91.75 95 LEU A N 1
ATOM 742 C CA . LEU A 1 95 ? -7.674 1.884 2.127 1.00 91.75 95 LEU A CA 1
ATOM 743 C C . LEU A 1 95 ? -6.721 1.418 1.022 1.00 91.75 95 LEU A C 1
ATOM 745 O O . LEU A 1 95 ? -5.572 1.853 0.944 1.00 91.75 95 LEU A O 1
ATOM 749 N N . HIS A 1 96 ? -7.210 0.545 0.148 1.00 93.06 96 HIS A N 1
ATOM 750 C CA . HIS A 1 96 ? -6.460 0.088 -1.012 1.00 93.06 96 HIS A CA 1
ATOM 751 C C . HIS A 1 96 ? -6.605 1.084 -2.174 1.00 93.06 96 HIS A C 1
ATOM 753 O O . HIS A 1 96 ? -7.592 1.058 -2.906 1.00 93.06 96 HIS A O 1
ATOM 759 N N . THR A 1 97 ? -5.610 1.949 -2.378 1.00 91.06 97 THR A N 1
ATOM 760 C CA . THR A 1 97 ? -5.662 3.037 -3.378 1.00 91.06 97 THR A CA 1
ATOM 761 C C . THR A 1 97 ? -5.405 2.597 -4.826 1.00 91.06 97 THR A C 1
ATOM 763 O O . THR A 1 97 ? -5.399 3.428 -5.732 1.00 91.06 97 THR A O 1
ATOM 766 N N . GLY A 1 98 ? -5.213 1.299 -5.077 1.00 89.75 98 GLY A N 1
ATOM 767 C CA . GLY A 1 98 ? -4.983 0.753 -6.416 1.00 89.75 98 GLY A CA 1
ATOM 768 C C . GLY A 1 98 ? -3.497 0.543 -6.692 1.00 89.75 98 GLY A C 1
ATOM 769 O O . GLY A 1 98 ? -2.840 -0.174 -5.954 1.00 89.75 98 GLY A O 1
ATOM 770 N N . GLY A 1 99 ? -2.970 1.104 -7.782 1.00 82.62 99 GLY A N 1
ATOM 771 C CA . GLY A 1 99 ? -1.543 0.987 -8.125 1.00 82.62 99 GLY A CA 1
ATOM 772 C C . GLY A 1 99 ? -1.153 -0.294 -8.871 1.00 82.62 99 GLY A C 1
ATOM 773 O O . GLY A 1 99 ? -0.061 -0.360 -9.431 1.00 82.62 99 GLY A O 1
ATOM 774 N N . THR A 1 100 ? -2.061 -1.267 -9.002 1.00 78.19 100 THR A N 1
ATOM 775 C CA . THR A 1 100 ? -1.829 -2.513 -9.755 1.00 78.19 100 THR A CA 1
ATOM 776 C C . THR A 1 100 ? -1.405 -2.252 -11.201 1.00 78.19 100 THR A C 1
ATOM 778 O O . THR A 1 100 ? -0.573 -2.980 -11.730 1.00 78.19 100 THR A O 1
ATOM 781 N N . LEU A 1 101 ? -1.887 -1.175 -11.837 1.00 76.38 101 LEU A N 1
ATOM 782 C CA . LEU A 1 101 ? -1.444 -0.812 -13.188 1.00 76.38 101 LEU A CA 1
ATOM 783 C C . LEU A 1 101 ? 0.061 -0.483 -13.260 1.00 76.38 101 LEU A C 1
ATOM 785 O O . LEU A 1 101 ? 0.697 -0.726 -14.286 1.00 76.38 101 LEU A O 1
ATOM 789 N N . GLY A 1 102 ? 0.656 -0.008 -12.161 1.00 74.88 102 GLY A N 1
ATOM 790 C CA . GLY A 1 102 ? 2.100 0.200 -12.042 1.00 74.88 102 GLY A CA 1
ATOM 791 C C . GLY A 1 102 ? 2.909 -1.094 -12.190 1.00 74.88 102 GLY A C 1
ATOM 792 O O . GLY A 1 102 ? 4.051 -1.052 -12.653 1.00 74.88 102 GLY A O 1
ATOM 793 N N . MET A 1 103 ? 2.306 -2.255 -11.903 1.00 76.19 103 MET A N 1
ATOM 794 C CA . MET A 1 103 ? 2.942 -3.562 -12.102 1.00 76.19 103 MET A CA 1
ATOM 795 C C . MET A 1 103 ? 3.197 -3.873 -13.576 1.00 76.19 103 MET A C 1
ATOM 797 O O . MET A 1 103 ? 4.214 -4.491 -13.888 1.00 76.19 103 MET A O 1
ATOM 801 N N . PHE A 1 104 ? 2.345 -3.412 -14.499 1.00 79.38 104 PHE A N 1
ATOM 802 C CA . PHE A 1 104 ? 2.582 -3.616 -15.933 1.00 79.38 104 PHE A CA 1
ATOM 803 C C . PHE A 1 104 ? 3.823 -2.852 -16.412 1.00 79.38 104 PHE A C 1
ATOM 805 O O . PHE A 1 104 ? 4.628 -3.395 -17.168 1.00 79.38 104 PHE A O 1
ATOM 812 N N . GLY A 1 105 ? 4.036 -1.631 -15.910 1.00 80.06 105 GLY A N 1
ATOM 813 C CA . GLY A 1 105 ? 5.258 -0.869 -16.187 1.00 80.06 105 GLY A CA 1
ATOM 814 C C . GLY A 1 105 ? 6.516 -1.542 -15.623 1.00 80.06 105 GLY A C 1
ATOM 815 O O . GLY A 1 105 ? 7.567 -1.544 -16.264 1.00 80.06 105 GLY A O 1
ATOM 816 N N . LEU A 1 106 ? 6.416 -2.176 -14.449 1.00 78.69 106 LEU A N 1
ATOM 817 C CA . LEU A 1 106 ? 7.511 -2.975 -13.888 1.00 78.69 106 LEU A CA 1
ATOM 818 C C . LEU A 1 106 ? 7.799 -4.223 -14.722 1.00 78.69 106 LEU A C 1
ATOM 820 O O . LEU A 1 106 ? 8.966 -4.519 -14.985 1.00 78.69 106 LEU A O 1
ATOM 824 N N . ALA A 1 107 ? 6.757 -4.922 -15.175 1.00 79.56 107 ALA A N 1
ATOM 825 C CA . ALA A 1 107 ? 6.900 -6.093 -16.029 1.00 79.56 107 ALA A CA 1
ATOM 826 C C . ALA A 1 107 ? 7.648 -5.745 -17.322 1.00 79.56 107 ALA A C 1
ATOM 828 O O . ALA A 1 107 ? 8.579 -6.458 -17.683 1.00 79.56 107 ALA A O 1
ATOM 829 N N . GLN A 1 108 ? 7.341 -4.614 -17.965 1.00 76.88 108 GLN A N 1
ATOM 830 C CA . GLN A 1 108 ? 8.076 -4.153 -19.152 1.00 76.88 108 GLN A CA 1
ATOM 831 C C . GLN A 1 108 ? 9.580 -3.985 -18.882 1.00 76.88 108 GLN A C 1
ATOM 833 O O . GLN A 1 108 ? 10.403 -4.456 -19.665 1.00 76.88 108 GLN A O 1
ATOM 838 N N . ARG A 1 109 ? 9.961 -3.387 -17.745 1.00 72.12 109 ARG A N 1
ATOM 839 C CA . ARG A 1 109 ? 11.378 -3.222 -17.365 1.00 72.12 109 ARG A CA 1
ATOM 840 C C . ARG A 1 109 ? 12.069 -4.557 -17.084 1.00 72.12 109 ARG A C 1
ATOM 842 O O . ARG A 1 109 ? 13.229 -4.732 -17.438 1.00 72.12 109 ARG A O 1
ATOM 849 N N . GLN A 1 110 ? 11.366 -5.496 -16.456 1.00 62.19 110 GLN A N 1
ATOM 850 C CA . GLN A 1 110 ? 11.915 -6.818 -16.146 1.00 62.19 110 GLN A CA 1
ATOM 851 C C . GLN A 1 110 ? 11.987 -7.731 -17.379 1.00 62.19 110 GLN A C 1
ATOM 853 O O . GLN A 1 110 ? 12.918 -8.526 -17.487 1.00 62.19 110 GLN A O 1
ATOM 858 N N . HIS A 1 111 ? 11.059 -7.596 -18.331 1.00 53.28 111 HIS A N 1
ATOM 859 C CA . HIS A 1 111 ? 11.079 -8.333 -19.596 1.00 53.28 111 HIS A CA 1
ATOM 860 C C . HIS A 1 111 ? 12.227 -7.892 -20.511 1.00 53.28 111 HIS A C 1
ATOM 862 O O . HIS A 1 111 ? 12.850 -8.751 -21.129 1.00 53.28 111 HIS A O 1
ATOM 868 N N . VAL A 1 112 ? 12.592 -6.603 -20.529 1.00 48.91 112 VAL A N 1
ATOM 869 C CA . VAL A 1 112 ? 13.796 -6.127 -21.243 1.00 48.91 112 VAL A CA 1
ATOM 870 C C . VAL A 1 112 ? 15.086 -6.725 -20.656 1.00 48.91 112 VAL A C 1
ATOM 872 O O . VAL A 1 112 ? 16.048 -6.939 -21.383 1.00 48.91 112 VAL A O 1
ATOM 875 N N . LEU A 1 113 ? 15.102 -7.075 -19.366 1.00 48.97 113 LEU A N 1
ATOM 876 C CA . LEU A 1 113 ? 16.259 -7.679 -18.689 1.00 48.97 113 LEU A CA 1
ATOM 877 C C . LEU A 1 113 ? 16.286 -9.220 -18.732 1.00 48.97 113 LEU A C 1
ATOM 879 O O . LEU A 1 113 ? 17.232 -9.822 -18.227 1.00 48.97 113 LEU A O 1
ATOM 883 N N . ARG A 1 114 ? 15.260 -9.869 -19.299 1.00 48.94 114 ARG A N 1
ATOM 884 C CA . ARG A 1 114 ? 15.149 -11.340 -19.382 1.00 48.94 114 ARG A CA 1
ATOM 885 C C . ARG A 1 114 ? 15.188 -11.900 -20.804 1.00 48.94 114 ARG A C 1
ATOM 887 O O . ARG A 1 114 ? 15.109 -13.117 -20.957 1.00 48.94 114 ARG A O 1
ATOM 894 N N . LEU A 1 115 ? 15.326 -11.062 -21.831 1.00 49.62 115 LEU A N 1
ATOM 895 C CA . LEU A 1 115 ? 15.622 -11.566 -23.170 1.00 49.62 115 LEU A CA 1
ATOM 896 C C . LEU A 1 115 ? 17.091 -12.019 -23.224 1.00 49.62 115 LEU A C 1
ATOM 898 O O . LEU A 1 115 ? 17.970 -11.259 -22.809 1.00 49.62 115 LEU A O 1
ATOM 902 N N . PRO A 1 116 ? 17.387 -13.236 -23.717 1.00 53.69 116 PRO A N 1
ATOM 903 C CA . PRO A 1 116 ? 18.753 -13.616 -24.045 1.00 53.69 116 PRO A CA 1
ATOM 904 C C . PRO A 1 116 ? 19.331 -12.592 -25.025 1.00 53.69 116 PRO A C 1
ATOM 906 O O . PRO A 1 116 ? 18.657 -12.198 -25.979 1.00 53.69 116 PRO A O 1
ATOM 909 N N . ALA A 1 117 ? 20.575 -12.164 -24.804 1.00 50.03 117 ALA A N 1
ATOM 910 C CA . ALA A 1 117 ? 21.298 -11.364 -25.783 1.00 50.03 117 ALA A CA 1
ATOM 911 C C . ALA A 1 117 ? 21.330 -12.134 -27.116 1.00 50.03 117 ALA A C 1
ATOM 913 O O . ALA A 1 117 ? 21.956 -13.189 -27.193 1.00 50.03 117 ALA A O 1
ATOM 914 N N . GLY A 1 118 ? 20.618 -11.643 -28.135 1.00 52.69 118 GLY A N 1
ATOM 915 C CA . GLY A 1 118 ? 20.604 -12.254 -29.470 1.00 52.69 118 GLY A CA 1
ATOM 916 C C . GLY A 1 118 ? 19.238 -12.488 -30.119 1.00 52.69 118 GLY A C 1
ATOM 917 O O . GLY A 1 118 ? 19.193 -13.160 -31.142 1.00 52.69 118 GLY A O 1
ATOM 918 N N . VAL A 1 119 ? 18.137 -11.960 -29.576 1.00 52.09 119 VAL A N 1
ATOM 919 C CA . VAL A 1 119 ? 16.839 -11.956 -30.280 1.00 52.09 119 VAL A CA 1
ATOM 920 C C . VAL A 1 119 ? 16.371 -10.518 -30.511 1.00 52.09 119 VAL A C 1
ATOM 922 O O . VAL A 1 119 ? 15.467 -10.031 -29.835 1.00 52.09 119 VAL A O 1
ATOM 925 N N . VAL A 1 120 ? 17.040 -9.840 -31.447 1.00 49.47 120 VAL A N 1
ATOM 926 C CA . VAL A 1 120 ? 16.524 -8.736 -32.278 1.00 49.47 120 VAL A CA 1
ATOM 927 C C . VAL A 1 120 ? 17.108 -8.882 -33.673 1.00 49.47 120 VAL A C 1
ATOM 929 O O . VAL A 1 120 ? 18.303 -9.241 -33.759 1.00 49.47 120 VAL A O 1
#

Organism: NCBI:txid360622

Radius of gyration: 19.03 Å; chains: 1; bounding box: 40×43×55 Å

Sequence (120 aa):
MDTEIWSNLVTGFLSCCVFPLSPEVVNILNDGIVYWLERCHPRKFGNVLKGEVDTCQQIAQKTGILVDPIYTLAAWEQSTILSREEVGGVKRVMLHTGGTLGMFGLAQRQHVLRLPAGVV